Protein AF-A0A815MZP0-F1 (afdb_monomer_lite)

Foldseek 3Di:
DDPPPDDLVRDDPVVNVVVVVVVLQVVCCVPVVDDSDDDDDDDDDDDDDPPDDCVVVVVVVVVVVVVVVVVVVD

Radius of gyration: 26.2 Å; chains: 1; bounding box: 48×39×69 Å

Structure (mmCIF, N/CA/C/O backbone):
data_AF-A0A815MZP0-F1
#
_entry.id   AF-A0A815MZP0-F1
#
loop_
_atom_site.group_PDB
_atom_site.id
_atom_site.type_symbol
_atom_site.label_atom_id
_atom_site.label_alt_id
_atom_site.label_comp_id
_atom_site.label_asym_id
_atom_site.label_entity_id
_atom_site.label_seq_id
_atom_site.pdbx_PDB_ins_code
_atom_site.Cartn_x
_atom_site.Cartn_y
_atom_site.Cartn_z
_atom_site.occupancy
_atom_site.B_iso_or_equiv
_atom_site.auth_seq_id
_atom_site.auth_comp_id
_atom_site.auth_asym_id
_atom_site.auth_atom_id
_atom_site.pdbx_PDB_model_num
ATOM 1 N N . ASN A 1 1 ? 16.532 -25.094 -37.776 1.00 38.34 1 ASN A N 1
ATOM 2 C CA . ASN A 1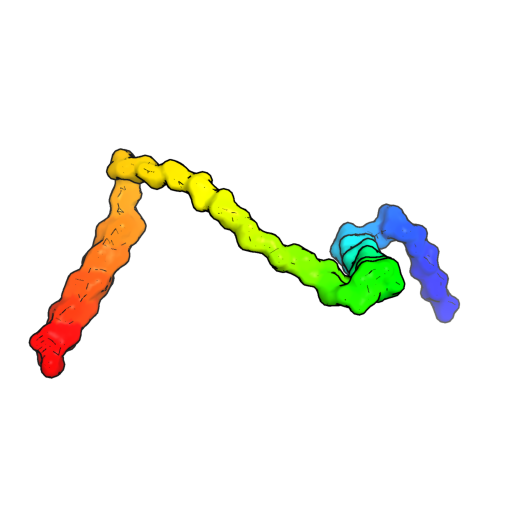 1 ? 17.353 -24.186 -36.944 1.00 38.34 1 ASN A CA 1
ATOM 3 C C . ASN A 1 1 ? 17.057 -22.749 -37.333 1.00 38.34 1 ASN A C 1
ATOM 5 O O . ASN A 1 1 ? 17.804 -22.163 -38.102 1.00 38.34 1 ASN A O 1
ATOM 9 N N . ASN A 1 2 ? 15.932 -22.211 -36.856 1.00 47.19 2 ASN A N 1
ATOM 10 C CA . ASN A 1 2 ? 15.431 -20.905 -37.283 1.00 47.19 2 ASN A CA 1
ATOM 11 C C . ASN A 1 2 ? 15.558 -19.927 -36.115 1.00 47.19 2 ASN A C 1
ATOM 13 O O . ASN A 1 2 ? 14.682 -19.861 -35.255 1.00 47.19 2 ASN A O 1
ATOM 17 N N . ASN A 1 3 ? 16.669 -19.192 -36.079 1.00 62.22 3 ASN A N 1
ATOM 18 C CA . ASN A 1 3 ? 16.836 -18.039 -35.200 1.00 62.22 3 ASN A CA 1
ATOM 19 C C . ASN A 1 3 ? 15.916 -16.922 -35.706 1.00 62.22 3 ASN A C 1
ATOM 21 O O . ASN A 1 3 ? 16.315 -16.106 -36.534 1.00 62.22 3 ASN A O 1
ATOM 25 N N . ASN A 1 4 ? 14.663 -16.932 -35.253 1.00 63.53 4 ASN A N 1
ATOM 26 C CA . ASN A 1 4 ? 13.675 -15.915 -35.593 1.00 63.53 4 ASN A CA 1
ATOM 27 C C . ASN A 1 4 ? 13.995 -14.639 -34.797 1.00 63.53 4 ASN A C 1
ATOM 29 O O . ASN A 1 4 ? 13.531 -14.448 -33.673 1.00 63.53 4 ASN A O 1
ATOM 33 N N . ILE A 1 5 ? 14.881 -13.806 -35.346 1.00 71.75 5 ILE A N 1
ATOM 34 C CA . ILE A 1 5 ? 15.223 -12.500 -34.781 1.00 71.75 5 ILE A CA 1
ATOM 35 C C . ILE A 1 5 ? 14.049 -11.564 -35.081 1.00 71.75 5 ILE A C 1
ATOM 37 O O . ILE A 1 5 ? 13.970 -10.978 -36.157 1.00 71.75 5 ILE A O 1
ATOM 41 N N . LEU A 1 6 ? 13.117 -11.456 -34.136 1.00 81.00 6 LEU A N 1
ATOM 42 C CA . LEU A 1 6 ? 12.042 -10.469 -34.196 1.00 81.00 6 LEU A CA 1
ATOM 43 C C . LEU A 1 6 ? 12.608 -9.076 -33.905 1.00 81.00 6 LEU A C 1
ATOM 45 O O . LEU A 1 6 ? 13.446 -8.902 -33.012 1.00 81.00 6 LEU A O 1
ATOM 49 N N . ALA A 1 7 ? 12.151 -8.075 -34.656 1.00 85.56 7 ALA A N 1
ATOM 50 C CA . ALA A 1 7 ? 12.522 -6.693 -34.391 1.00 85.56 7 ALA A CA 1
ATOM 51 C C . ALA A 1 7 ? 11.936 -6.239 -33.044 1.00 85.56 7 ALA A C 1
ATOM 53 O O . ALA A 1 7 ? 10.887 -6.716 -32.621 1.00 85.56 7 ALA A O 1
ATOM 54 N N . PHE A 1 8 ? 12.595 -5.291 -32.372 1.00 85.25 8 PHE A N 1
ATOM 55 C CA . PHE A 1 8 ? 12.228 -4.874 -31.011 1.00 85.25 8 PHE A CA 1
ATOM 56 C C . PHE A 1 8 ? 10.746 -4.486 -30.863 1.00 85.25 8 PHE A C 1
ATOM 58 O O . PHE A 1 8 ? 10.107 -4.900 -29.907 1.00 85.25 8 PHE A O 1
ATOM 65 N N . HIS A 1 9 ? 10.186 -3.773 -31.844 1.00 87.81 9 HIS A N 1
ATOM 66 C CA . HIS A 1 9 ? 8.788 -3.327 -31.851 1.00 87.81 9 HIS A CA 1
ATOM 67 C C . HIS A 1 9 ? 7.765 -4.453 -32.087 1.00 87.81 9 HIS A C 1
ATOM 69 O O . HIS A 1 9 ? 6.571 -4.238 -31.918 1.00 87.81 9 HIS A O 1
ATOM 75 N N . GLN A 1 10 ? 8.218 -5.638 -32.503 1.00 88.88 10 GLN A N 1
ATOM 76 C CA . GLN A 1 10 ? 7.381 -6.822 -32.725 1.00 88.88 10 GLN A CA 1
ATOM 77 C C . GLN A 1 10 ? 7.381 -7.756 -31.510 1.00 88.88 10 GLN A C 1
ATOM 79 O O . GLN A 1 10 ? 6.710 -8.786 -31.519 1.00 88.88 10 GLN A O 1
ATOM 84 N N . LEU A 1 11 ? 8.167 -7.431 -30.479 1.00 88.56 11 LEU A N 1
ATOM 85 C CA . LEU A 1 11 ? 8.207 -8.202 -29.248 1.00 88.56 11 LEU A CA 1
ATOM 86 C C . LEU A 1 11 ? 6.973 -7.896 -28.385 1.00 88.56 11 LEU A C 1
ATOM 88 O O . LEU A 1 11 ? 6.472 -6.773 -28.413 1.00 88.56 11 LEU A O 1
ATOM 92 N N . PRO A 1 12 ? 6.520 -8.852 -27.567 1.00 92.25 12 PRO A N 1
ATOM 93 C CA . PRO A 1 12 ? 5.580 -8.596 -26.482 1.00 92.25 12 PRO A CA 1
ATOM 94 C C . PRO A 1 12 ? 6.059 -7.484 -25.531 1.00 92.25 12 PRO A C 1
ATOM 96 O O . PRO A 1 12 ? 7.263 -7.325 -25.306 1.00 92.25 12 PRO A O 1
ATOM 99 N N . GLU A 1 13 ? 5.124 -6.717 -24.967 1.00 91.94 13 GLU A N 1
ATOM 100 C CA . GLU A 1 13 ? 5.413 -5.546 -24.122 1.00 91.94 13 GLU A CA 1
ATOM 101 C C . GLU A 1 13 ? 6.252 -5.899 -22.883 1.00 91.94 13 GLU A C 1
ATOM 103 O O . GLU A 1 13 ? 7.197 -5.192 -22.536 1.00 91.94 13 GLU A O 1
ATOM 108 N N . ASP A 1 14 ? 5.979 -7.036 -22.250 1.00 93.88 14 ASP A N 1
ATOM 109 C CA . ASP A 1 14 ? 6.739 -7.555 -21.111 1.00 93.88 14 ASP A CA 1
ATOM 110 C C . ASP A 1 14 ? 8.209 -7.828 -21.473 1.00 93.88 14 ASP A C 1
ATOM 112 O O . ASP A 1 14 ? 9.126 -7.461 -20.725 1.00 93.88 14 ASP A O 1
ATOM 116 N N . ILE A 1 15 ? 8.450 -8.406 -22.655 1.00 91.19 15 ILE A N 1
ATOM 117 C CA . ILE A 1 15 ? 9.798 -8.665 -23.164 1.00 91.19 15 ILE A CA 1
ATOM 118 C C . ILE A 1 15 ? 10.495 -7.342 -23.496 1.00 91.19 15 ILE A C 1
ATOM 120 O O . ILE A 1 15 ? 11.649 -7.162 -23.089 1.00 91.19 15 ILE A O 1
ATOM 124 N N . GLN A 1 16 ? 9.815 -6.400 -24.157 1.00 92.31 16 GLN A N 1
ATOM 125 C CA . GLN A 1 16 ? 10.358 -5.064 -24.437 1.00 92.31 16 GLN A CA 1
ATOM 126 C C . GLN A 1 16 ? 10.787 -4.354 -23.144 1.00 92.31 16 GLN A C 1
ATOM 128 O O . GLN A 1 16 ? 11.957 -3.980 -23.007 1.00 92.31 16 GLN A O 1
ATOM 133 N N . LEU A 1 17 ? 9.892 -4.287 -22.151 1.00 93.38 17 LEU A N 1
ATOM 134 C CA . LEU A 1 17 ? 10.150 -3.699 -20.832 1.00 93.38 17 LEU A CA 1
ATOM 135 C C . LEU A 1 17 ? 11.341 -4.362 -20.133 1.00 93.38 17 LEU A C 1
ATOM 137 O O . LEU A 1 17 ? 12.167 -3.684 -19.513 1.00 93.38 17 LEU A O 1
ATOM 141 N N . SER A 1 18 ? 11.465 -5.689 -20.226 1.00 94.38 18 SER A N 1
ATOM 142 C CA . SER A 1 18 ? 12.586 -6.420 -19.625 1.00 94.38 18 SER A CA 1
ATOM 143 C C . SER A 1 18 ? 13.932 -6.042 -20.262 1.00 94.38 18 SER A C 1
ATOM 145 O O . SER A 1 18 ? 14.922 -5.819 -19.552 1.00 94.38 18 SER A O 1
ATOM 147 N N . ILE A 1 19 ? 13.966 -5.913 -21.593 1.00 93.44 19 ILE A N 1
ATOM 148 C CA . ILE A 1 19 ? 15.159 -5.551 -22.363 1.00 93.44 19 ILE A CA 1
ATOM 149 C C . ILE A 1 19 ? 15.565 -4.112 -22.042 1.00 93.44 19 ILE A C 1
ATOM 151 O O . ILE A 1 19 ? 16.747 -3.852 -21.791 1.00 93.44 19 ILE A O 1
ATOM 155 N N . GLU A 1 20 ? 14.605 -3.190 -21.997 1.00 93.56 20 GLU A N 1
ATOM 156 C CA . GLU A 1 20 ? 14.835 -1.787 -21.647 1.00 93.56 20 GLU A CA 1
ATOM 157 C C . GLU A 1 20 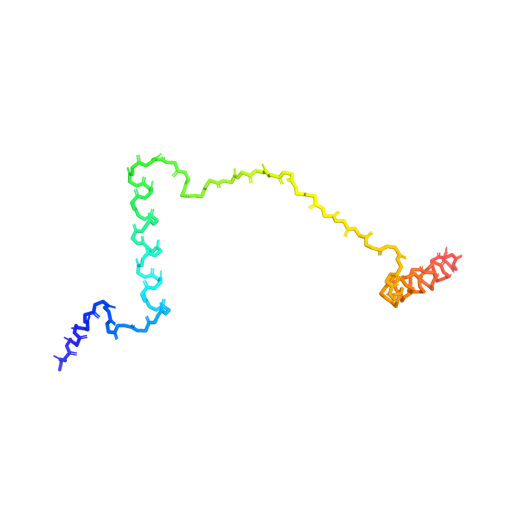? 15.364 -1.634 -20.224 1.00 93.56 20 GLU A C 1
ATOM 159 O O . GLU A 1 20 ? 16.424 -1.035 -20.025 1.00 93.56 20 GLU A O 1
ATOM 164 N N . ARG A 1 21 ? 14.704 -2.255 -19.237 1.00 92.56 21 ARG A N 1
ATOM 165 C CA . ARG A 1 21 ? 15.153 -2.250 -17.834 1.00 92.56 21 ARG A CA 1
ATOM 166 C C . ARG A 1 21 ? 16.575 -2.784 -17.699 1.00 92.56 21 ARG A C 1
ATOM 168 O O . ARG A 1 21 ? 17.393 -2.195 -16.989 1.00 92.56 21 ARG A O 1
ATOM 175 N N . LYS A 1 22 ? 16.903 -3.873 -18.405 1.00 93.38 22 LYS A N 1
ATOM 176 C CA . LYS A 1 22 ? 18.250 -4.465 -18.402 1.00 93.38 22 LYS A CA 1
ATOM 177 C C . LYS A 1 22 ? 19.291 -3.514 -18.997 1.00 93.38 22 LYS A C 1
ATOM 179 O O . LYS A 1 22 ? 20.369 -3.350 -18.420 1.00 93.38 22 LYS A O 1
ATOM 184 N N . ARG A 1 23 ? 18.979 -2.879 -20.131 1.00 92.88 23 ARG A N 1
ATOM 185 C CA . ARG A 1 23 ? 19.865 -1.902 -20.787 1.00 92.88 23 ARG A CA 1
ATOM 186 C C . ARG A 1 23 ? 20.088 -0.673 -19.909 1.00 92.88 23 ARG A C 1
ATOM 188 O O . ARG A 1 23 ? 21.241 -0.299 -19.693 1.00 92.88 23 ARG A O 1
ATOM 195 N N . LEU A 1 24 ? 19.019 -0.114 -19.346 1.00 90.75 24 LEU A N 1
ATOM 196 C CA . LEU A 1 24 ? 19.070 1.031 -18.439 1.00 90.75 24 LEU A CA 1
ATOM 197 C C . LEU A 1 24 ? 19.917 0.723 -17.200 1.00 90.75 24 LEU A C 1
ATOM 199 O O . LEU A 1 24 ? 20.832 1.476 -16.876 1.00 90.75 24 LEU A O 1
ATOM 203 N N . ALA A 1 25 ? 19.695 -0.424 -16.554 1.00 89.75 25 ALA A N 1
ATOM 204 C CA . ALA A 1 25 ? 20.481 -0.829 -15.391 1.00 89.75 25 ALA A CA 1
ATOM 205 C C . ALA A 1 25 ? 21.981 -0.943 -15.715 1.00 89.75 25 ALA A C 1
ATOM 207 O O . ALA A 1 25 ? 22.822 -0.494 -14.935 1.00 89.75 25 ALA A O 1
ATOM 208 N N . ASN A 1 26 ? 22.333 -1.516 -16.870 1.00 90.00 26 ASN A N 1
ATOM 209 C CA . ASN A 1 26 ? 23.727 -1.632 -17.304 1.00 90.00 26 ASN A CA 1
ATOM 210 C C . ASN A 1 26 ? 24.367 -0.268 -17.579 1.00 90.00 26 ASN A C 1
ATOM 212 O O . ASN A 1 26 ? 25.504 -0.037 -17.163 1.00 90.00 26 ASN A O 1
ATOM 216 N N . TYR A 1 27 ? 23.637 0.639 -18.230 1.00 91.25 27 TYR A N 1
ATOM 217 C CA . TYR A 1 27 ? 24.097 2.005 -18.455 1.00 91.25 27 TYR A CA 1
ATOM 218 C C . TYR A 1 27 ? 24.340 2.733 -17.128 1.00 91.25 27 TYR A C 1
ATOM 220 O O . TYR A 1 27 ? 25.429 3.270 -16.914 1.00 91.25 27 TYR A O 1
ATOM 228 N N . CYS A 1 28 ? 23.383 2.662 -16.199 1.00 87.19 28 CYS A N 1
ATOM 229 C CA . CYS A 1 28 ? 23.499 3.320 -14.903 1.00 87.19 28 CYS A CA 1
ATOM 230 C C . CYS A 1 28 ? 24.705 2.813 -14.097 1.00 87.19 28 CYS A C 1
ATOM 232 O O . CYS A 1 28 ? 25.431 3.622 -13.520 1.00 87.19 28 CYS A O 1
ATOM 234 N N . ARG A 1 29 ? 24.978 1.497 -14.107 1.00 86.38 29 ARG A N 1
ATOM 235 C CA . ARG A 1 29 ? 26.190 0.932 -13.477 1.00 86.38 29 ARG A CA 1
ATOM 236 C C . ARG A 1 29 ? 27.470 1.471 -14.113 1.00 86.38 29 ARG A C 1
ATOM 238 O O . ARG A 1 29 ? 28.399 1.827 -13.391 1.00 86.38 29 ARG A O 1
ATOM 245 N N . LYS A 1 30 ? 27.518 1.529 -15.450 1.00 88.75 30 LYS A N 1
ATOM 246 C CA . LYS A 1 30 ? 28.704 1.960 -16.204 1.00 88.75 30 LYS A CA 1
ATOM 247 C C . LYS A 1 30 ? 29.037 3.432 -15.960 1.00 88.75 30 LYS A C 1
ATOM 249 O O . LYS A 1 30 ? 30.200 3.761 -15.748 1.00 88.75 30 LYS A O 1
ATOM 254 N N . VAL A 1 31 ? 28.033 4.305 -16.009 1.00 89.75 31 VAL A N 1
ATOM 255 C CA . VAL A 1 31 ? 28.235 5.760 -15.959 1.00 89.75 31 VAL A CA 1
ATOM 256 C C . VAL A 1 31 ? 28.318 6.272 -14.526 1.00 89.75 31 VAL A C 1
ATOM 258 O O . VAL A 1 31 ? 29.249 7.000 -14.192 1.00 89.75 31 VAL A O 1
ATOM 261 N N . TYR A 1 32 ? 27.391 5.865 -13.657 1.00 83.75 32 TYR A N 1
ATOM 262 C CA . TYR A 1 32 ? 27.276 6.458 -12.323 1.00 83.75 32 TYR A CA 1
ATOM 263 C C . TYR A 1 32 ? 28.136 5.765 -11.258 1.00 83.75 32 TYR A C 1
ATOM 265 O O . TYR A 1 32 ? 28.212 6.277 -10.143 1.00 83.75 32 TYR A O 1
ATOM 273 N N . LYS A 1 33 ? 28.790 4.628 -11.573 1.00 75.69 33 LYS A N 1
ATOM 274 C CA . LYS A 1 33 ? 29.729 3.859 -10.712 1.00 75.69 33 LYS A CA 1
ATOM 275 C C . LYS A 1 33 ? 29.214 3.515 -9.294 1.00 75.69 33 LYS A C 1
ATOM 277 O O . LYS A 1 33 ? 29.962 2.998 -8.470 1.00 75.69 33 LYS A O 1
ATOM 282 N N . LYS A 1 34 ? 27.945 3.806 -9.000 1.00 67.44 34 LYS A N 1
ATOM 283 C CA . LYS A 1 34 ? 27.243 3.668 -7.715 1.00 67.44 34 LYS A CA 1
ATOM 284 C C . LYS A 1 34 ? 25.997 2.791 -7.903 1.00 67.44 34 LYS A C 1
ATOM 286 O O . LYS A 1 34 ? 25.726 2.304 -9.000 1.00 67.44 34 LYS A O 1
ATOM 291 N N . LYS A 1 35 ? 25.249 2.557 -6.816 1.00 65.38 35 LYS A N 1
ATOM 292 C CA . LYS A 1 35 ? 23.996 1.781 -6.826 1.00 65.38 35 LYS A CA 1
ATOM 293 C C . LYS A 1 35 ? 23.057 2.282 -7.937 1.00 65.38 35 LYS A C 1
ATOM 295 O O . LYS A 1 35 ? 22.847 3.480 -8.067 1.00 65.38 35 LYS A O 1
ATOM 300 N N . VAL A 1 36 ? 22.482 1.347 -8.703 1.00 69.94 36 VAL A N 1
ATOM 301 C CA . VAL A 1 36 ? 21.525 1.621 -9.802 1.00 69.94 36 VAL A CA 1
ATOM 302 C C . VAL A 1 36 ? 20.275 2.345 -9.302 1.00 69.94 36 VAL A C 1
ATOM 304 O O . VAL A 1 36 ? 19.662 3.103 -10.043 1.00 69.94 36 VAL A O 1
ATOM 307 N N . ASN A 1 37 ? 19.926 2.126 -8.036 1.00 76.19 37 ASN A N 1
ATOM 308 C CA . ASN A 1 37 ? 18.737 2.684 -7.421 1.00 76.19 37 ASN A CA 1
ATOM 309 C C . ASN A 1 37 ? 19.131 3.888 -6.567 1.00 76.19 37 ASN A C 1
ATOM 311 O O . ASN A 1 37 ? 19.945 3.764 -5.646 1.00 76.19 37 ASN A O 1
ATOM 315 N N . HIS A 1 38 ? 18.532 5.035 -6.870 1.00 82.50 38 HIS A N 1
ATOM 316 C CA . HIS A 1 38 ? 18.580 6.215 -6.023 1.00 82.50 38 HIS A CA 1
ATOM 317 C C . HIS A 1 38 ? 17.329 6.226 -5.142 1.00 82.50 38 HIS A C 1
ATOM 319 O O . HIS A 1 38 ? 16.223 6.420 -5.639 1.00 82.50 38 HIS A O 1
ATOM 325 N N . THR A 1 39 ? 17.502 5.973 -3.846 1.00 87.00 39 THR A N 1
ATOM 326 C CA . THR A 1 39 ? 16.412 6.071 -2.870 1.00 87.00 39 THR A CA 1
ATOM 327 C C . THR A 1 39 ? 16.363 7.499 -2.343 1.00 87.00 39 THR A C 1
ATOM 329 O O . THR A 1 39 ? 17.356 7.976 -1.794 1.00 87.00 39 THR A O 1
ATOM 332 N N . ARG A 1 40 ? 15.217 8.165 -2.507 1.00 89.56 40 ARG A N 1
ATOM 333 C CA . ARG A 1 40 ? 14.927 9.474 -1.919 1.00 89.56 40 ARG A CA 1
ATOM 334 C C . ARG A 1 40 ? 13.659 9.370 -1.084 1.00 89.56 40 ARG A C 1
ATOM 336 O O . ARG A 1 40 ? 12.680 8.776 -1.528 1.00 89.56 40 ARG A O 1
ATOM 343 N N . GLU A 1 41 ? 13.698 9.944 0.108 1.00 94.75 41 GLU A N 1
ATO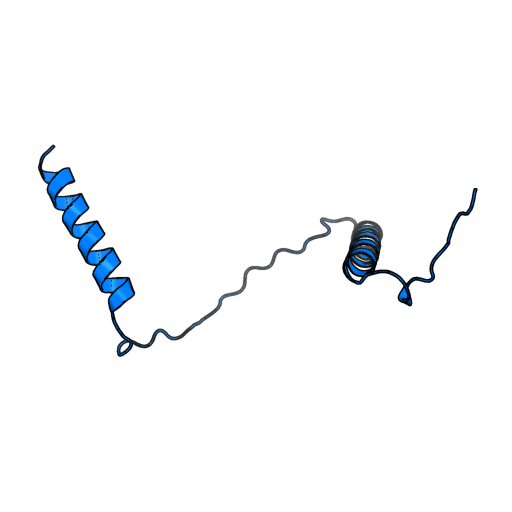M 344 C CA . GLU A 1 41 ? 12.524 10.090 0.960 1.00 94.75 41 GLU A CA 1
ATOM 345 C C . GLU A 1 41 ? 11.829 11.412 0.635 1.00 94.75 41 GLU A C 1
ATOM 347 O O . GLU A 1 41 ? 12.477 12.441 0.438 1.00 94.75 41 GLU A O 1
ATOM 352 N N . GLU A 1 42 ? 10.505 11.367 0.538 1.00 94.06 42 GLU A N 1
ATOM 353 C CA . GLU A 1 42 ? 9.662 12.518 0.231 1.00 94.06 42 GLU A CA 1
ATOM 354 C C . GLU A 1 42 ? 8.476 12.519 1.188 1.00 94.06 42 GLU A C 1
ATOM 356 O O . GLU A 1 42 ? 7.819 11.490 1.371 1.00 94.06 42 GLU A O 1
ATOM 361 N N . ILE A 1 43 ? 8.189 13.677 1.778 1.00 96.12 43 ILE A N 1
ATOM 362 C CA . ILE A 1 43 ? 6.999 13.862 2.605 1.00 96.12 43 ILE A CA 1
ATOM 363 C C . ILE A 1 43 ? 5.791 13.919 1.669 1.00 96.12 43 ILE A C 1
ATOM 365 O O . ILE A 1 43 ? 5.781 14.678 0.699 1.00 96.12 43 ILE A O 1
ATOM 369 N N . ARG A 1 44 ? 4.776 13.101 1.955 1.00 95.75 44 ARG A N 1
ATOM 370 C CA . ARG A 1 44 ? 3.500 13.105 1.239 1.00 95.75 44 ARG A CA 1
ATOM 371 C C . ARG A 1 44 ? 2.384 13.405 2.215 1.00 95.75 44 ARG A C 1
ATOM 373 O O . ARG A 1 44 ? 2.294 12.775 3.265 1.00 95.75 44 ARG A O 1
ATOM 380 N N . GLU A 1 45 ? 1.529 14.335 1.829 1.00 96.12 45 GLU A N 1
ATOM 381 C CA . GLU A 1 45 ? 0.356 14.717 2.599 1.00 96.12 45 GLU A CA 1
ATOM 382 C C . GLU A 1 45 ? -0.902 14.221 1.896 1.00 96.12 45 GLU A C 1
ATOM 384 O O . GLU A 1 45 ? -0.987 14.164 0.668 1.00 96.12 45 GLU A O 1
ATOM 389 N N . THR A 1 46 ? -1.886 13.827 2.692 1.00 95.25 46 THR A N 1
ATOM 390 C CA . THR A 1 46 ? -3.202 13.429 2.208 1.00 95.25 46 THR A CA 1
ATOM 391 C C . THR A 1 46 ? -4.249 13.862 3.221 1.00 95.25 46 THR A C 1
ATOM 393 O O . THR A 1 46 ? -3.966 13.964 4.416 1.00 95.25 46 THR A O 1
ATOM 396 N N . THR A 1 47 ? -5.459 14.143 2.752 1.00 95.62 47 THR A N 1
ATOM 397 C CA . THR A 1 47 ? -6.551 14.617 3.603 1.00 95.62 47 THR A CA 1
ATOM 398 C C . THR A 1 47 ? -7.537 13.487 3.855 1.00 95.62 47 THR A C 1
ATOM 400 O O . THR A 1 47 ? -8.133 12.954 2.922 1.00 95.62 47 THR A O 1
ATOM 403 N N . VAL A 1 48 ? -7.746 13.147 5.127 1.00 91.25 48 VAL A N 1
ATOM 404 C CA . VAL A 1 48 ? -8.722 12.128 5.535 1.00 91.25 48 VAL A CA 1
ATOM 405 C C . VAL A 1 48 ? -10.067 12.789 5.826 1.00 91.25 48 VAL A C 1
ATOM 407 O O . VAL A 1 48 ? -10.181 13.603 6.747 1.00 91.25 48 VAL A O 1
ATOM 410 N N . ARG A 1 49 ? -11.106 12.419 5.069 1.00 93.12 49 ARG A N 1
ATOM 411 C CA . ARG A 1 49 ? -12.478 12.885 5.318 1.00 93.12 49 ARG A CA 1
ATOM 412 C C . ARG A 1 49 ? -13.040 12.238 6.583 1.00 93.12 49 ARG A C 1
ATOM 414 O O . ARG A 1 49 ? -13.098 11.020 6.677 1.00 93.12 49 ARG A O 1
ATOM 421 N N . GLN A 1 50 ? -13.504 13.058 7.525 1.00 92.44 50 GLN A N 1
ATOM 422 C CA . GLN A 1 50 ? -14.061 12.587 8.804 1.00 92.44 50 GLN A CA 1
ATOM 423 C C . GLN A 1 50 ? -15.539 12.170 8.713 1.00 92.44 50 GLN A C 1
ATOM 425 O O . GLN A 1 50 ? -16.049 11.527 9.621 1.00 92.44 50 GLN A O 1
ATOM 430 N N . CYS A 1 51 ? -16.222 12.525 7.619 1.00 92.25 51 CYS A N 1
ATOM 431 C CA . CYS A 1 51 ? -17.648 12.248 7.410 1.00 92.25 51 CYS A CA 1
ATOM 432 C C . CYS A 1 51 ? -17.911 11.033 6.502 1.00 92.25 51 CYS A C 1
ATOM 434 O O . CYS A 1 51 ? -19.028 10.856 6.022 1.00 92.25 51 CYS A O 1
ATOM 436 N N . GLU A 1 52 ? -16.886 10.241 6.186 1.00 93.44 52 GLU A N 1
ATOM 437 C CA . GLU A 1 52 ? -17.049 9.022 5.392 1.00 93.44 52 GLU A CA 1
ATOM 438 C C . GLU A 1 52 ? -17.683 7.900 6.233 1.00 93.44 52 GLU A C 1
ATOM 440 O O . GLU A 1 52 ? -17.721 7.972 7.461 1.00 93.44 52 GLU A O 1
ATOM 445 N N . ASN A 1 53 ? -18.205 6.855 5.583 1.00 91.69 53 ASN A N 1
ATOM 446 C CA . ASN A 1 53 ? -18.739 5.698 6.297 1.00 91.69 53 ASN A CA 1
ATOM 447 C C . ASN A 1 53 ? -17.640 5.053 7.168 1.00 91.69 53 ASN A C 1
ATOM 449 O O . ASN A 1 53 ? -16.617 4.597 6.658 1.00 91.69 53 ASN A O 1
ATOM 453 N N . SER A 1 54 ? -17.886 4.978 8.479 1.00 92.69 54 SER A N 1
ATOM 454 C CA . SER A 1 54 ? -16.931 4.524 9.500 1.00 92.69 54 SER A CA 1
ATOM 455 C C . SER A 1 54 ? -16.718 2.999 9.549 1.00 92.69 54 SER A C 1
ATOM 457 O O . SER A 1 54 ? -15.916 2.522 10.350 1.00 92.69 54 SER A O 1
ATOM 459 N N . PHE A 1 55 ? -17.353 2.213 8.666 1.00 95.69 55 PHE A N 1
ATOM 460 C CA . PHE A 1 55 ? -17.287 0.740 8.652 1.00 95.69 55 PHE A CA 1
ATOM 461 C C . PHE A 1 55 ? -15.883 0.156 8.921 1.00 95.69 55 PHE A C 1
ATOM 463 O O . PHE A 1 55 ? -15.726 -0.731 9.762 1.00 95.69 55 PHE A O 1
ATOM 470 N N . TYR A 1 56 ? -14.842 0.665 8.251 1.00 94.44 56 TYR A N 1
ATOM 471 C CA . TYR A 1 56 ? -13.473 0.166 8.431 1.00 94.44 56 TYR A CA 1
ATOM 472 C C . TYR A 1 56 ? -12.904 0.472 9.827 1.00 94.44 56 TYR A C 1
ATOM 474 O O . TYR A 1 56 ? -12.289 -0.384 10.459 1.00 94.44 56 TYR A O 1
ATOM 482 N N . VAL A 1 57 ? -13.132 1.682 10.343 1.00 95.25 57 VAL A N 1
ATOM 483 C CA . VAL A 1 57 ? -12.655 2.083 11.674 1.00 95.25 57 VAL A CA 1
ATOM 484 C C . VAL A 1 57 ? -13.408 1.324 12.767 1.00 95.25 57 VAL A C 1
ATOM 486 O O . VAL A 1 57 ? -12.790 0.855 13.724 1.00 95.25 57 VAL A O 1
ATOM 489 N N . ASP A 1 58 ? -14.723 1.163 12.619 1.00 96.75 58 ASP A N 1
ATOM 490 C CA . ASP A 1 58 ? -15.573 0.518 13.622 1.00 96.75 58 ASP A CA 1
ATOM 491 C C . ASP A 1 58 ? -15.304 -0.982 13.726 1.00 96.75 58 ASP A C 1
ATOM 493 O O . ASP A 1 58 ? -15.215 -1.518 14.832 1.00 96.75 58 ASP A O 1
ATOM 497 N N . THR A 1 59 ? -15.089 -1.658 12.595 1.00 96.88 59 THR A N 1
ATOM 498 C CA . THR A 1 59 ? -14.718 -3.081 12.594 1.00 96.88 59 THR A CA 1
ATOM 499 C C . THR A 1 59 ? -13.353 -3.303 13.246 1.00 96.88 59 THR A C 1
ATOM 501 O O . THR A 1 59 ? -13.232 -4.158 14.124 1.00 96.88 59 THR A O 1
ATO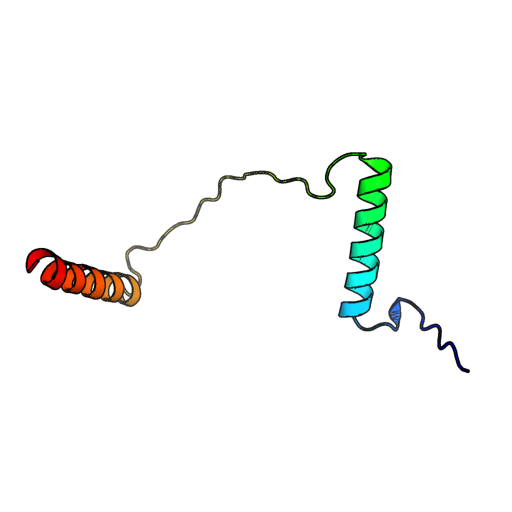M 504 N N . VAL A 1 60 ? -12.342 -2.488 12.920 1.00 97.69 60 VAL A N 1
ATOM 505 C CA . VAL A 1 60 ? -11.024 -2.541 13.585 1.00 97.69 60 VAL A CA 1
ATOM 506 C C . VAL A 1 60 ? -11.144 -2.267 15.089 1.00 97.69 60 VAL A C 1
ATOM 508 O O . VAL A 1 60 ? -10.504 -2.954 15.892 1.00 97.69 60 VAL A O 1
ATOM 511 N N . ARG A 1 61 ? -11.984 -1.302 15.490 1.00 96.44 61 ARG A N 1
ATOM 512 C CA . ARG A 1 61 ? -12.239 -0.980 16.902 1.0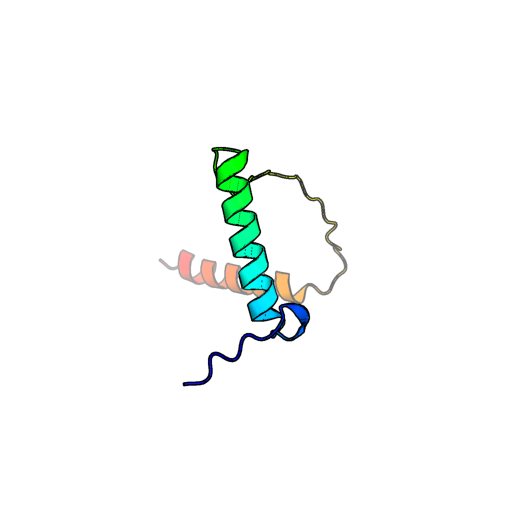0 96.44 61 ARG A CA 1
ATOM 513 C C . ARG A 1 61 ? -12.870 -2.160 17.642 1.00 96.44 61 ARG A C 1
ATOM 515 O O . ARG A 1 61 ? -12.352 -2.549 18.684 1.00 96.44 61 ARG A O 1
ATOM 522 N N . ALA A 1 62 ? -13.904 -2.780 17.075 1.00 97.25 62 ALA A N 1
ATOM 523 C CA . ALA A 1 62 ? -14.564 -3.940 17.672 1.00 97.25 62 ALA A CA 1
ATOM 524 C C . ALA A 1 62 ? -13.598 -5.123 17.866 1.00 97.25 62 ALA A C 1
ATOM 526 O O . ALA A 1 62 ? -13.583 -5.749 18.927 1.00 97.25 62 ALA A O 1
ATOM 527 N N . PHE A 1 63 ? -12.735 -5.399 16.881 1.00 97.06 63 PHE A N 1
ATOM 528 C CA . PHE A 1 63 ? -11.693 -6.424 17.017 1.00 97.06 63 PHE A CA 1
ATOM 529 C C . PHE A 1 63 ? -10.680 -6.092 18.118 1.00 97.06 63 PHE A C 1
ATOM 531 O O . PHE A 1 63 ? -10.302 -6.973 18.895 1.00 97.06 63 PHE A O 1
ATOM 538 N N . ARG A 1 64 ? -10.236 -4.831 18.197 1.00 96.75 64 ARG A N 1
ATOM 539 C CA . ARG A 1 64 ? -9.313 -4.360 19.238 1.00 96.75 64 ARG A CA 1
ATOM 540 C C . ARG A 1 64 ? -9.915 -4.535 20.632 1.00 96.75 64 ARG A C 1
ATOM 542 O O . ARG A 1 64 ? -9.230 -5.031 21.522 1.00 96.75 64 ARG A O 1
ATOM 549 N N . ASP A 1 65 ? -11.170 -4.144 20.807 1.00 95.00 65 ASP A N 1
ATOM 550 C CA . ASP A 1 65 ? -11.841 -4.175 22.106 1.00 95.00 65 ASP A CA 1
ATOM 551 C C . ASP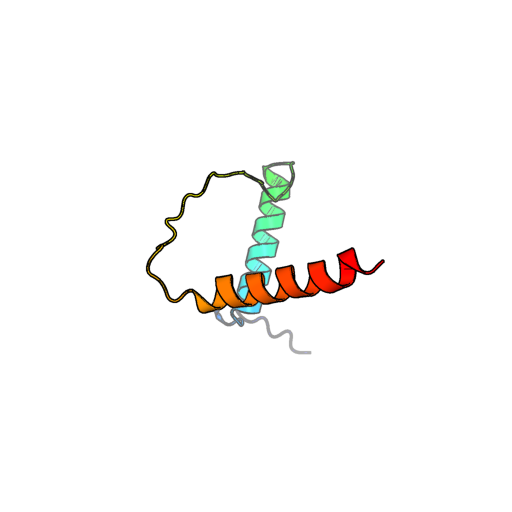 A 1 65 ? -12.072 -5.626 22.554 1.00 95.00 65 ASP A C 1
ATOM 553 O O . ASP A 1 65 ? -11.667 -6.001 23.654 1.00 95.00 65 ASP A O 1
ATOM 557 N N . ARG A 1 66 ? -12.531 -6.495 21.644 1.00 95.06 66 ARG A N 1
ATOM 558 C CA . ARG A 1 66 ? -12.652 -7.941 21.894 1.00 95.06 66 ARG A CA 1
ATOM 559 C C . ARG A 1 66 ? -11.315 -8.602 22.250 1.00 95.06 66 ARG A C 1
ATOM 561 O O . ARG A 1 66 ? -11.258 -9.495 23.090 1.00 95.06 66 ARG A O 1
ATOM 568 N N . ARG A 1 67 ? -10.205 -8.176 21.635 1.00 95.38 67 ARG A N 1
ATOM 569 C CA . ARG A 1 67 ? -8.862 -8.654 22.012 1.00 95.38 67 ARG A CA 1
ATOM 570 C C . ARG A 1 67 ? -8.516 -8.261 23.449 1.00 95.38 67 ARG A C 1
ATOM 572 O O . ARG A 1 67 ? -7.874 -9.048 24.143 1.00 95.38 67 ARG A O 1
ATOM 579 N N . TYR A 1 68 ? -8.886 -7.057 23.880 1.00 94.56 68 TYR A N 1
ATOM 580 C CA . TYR A 1 68 ? -8.596 -6.599 25.236 1.00 94.56 68 TYR A CA 1
ATOM 581 C C . TYR A 1 68 ? -9.426 -7.314 26.299 1.00 94.56 68 TYR A C 1
ATOM 583 O O . TYR A 1 68 ? -8.879 -7.570 27.369 1.00 94.56 68 TYR A O 1
ATOM 591 N N . GLU A 1 69 ? -10.657 -7.728 25.990 1.00 91.31 69 GLU A N 1
ATOM 592 C CA . GLU A 1 69 ? -11.430 -8.622 26.865 1.00 91.31 69 GLU A CA 1
ATOM 593 C C . GLU A 1 69 ? -10.647 -9.908 27.162 1.00 91.31 69 GLU A C 1
ATOM 595 O O . GLU A 1 69 ? -10.416 -10.238 28.320 1.00 91.31 69 GLU A O 1
ATOM 600 N N . TYR A 1 70 ? -10.138 -10.589 26.130 1.00 89.06 70 TYR A N 1
ATOM 601 C CA . TYR A 1 70 ? -9.349 -11.810 26.327 1.00 89.06 70 TYR A CA 1
ATOM 602 C C . TYR A 1 70 ? -7.979 -11.562 26.970 1.00 89.06 70 TYR A C 1
ATOM 604 O O . TYR A 1 70 ? -7.493 -12.417 27.704 1.00 89.06 70 TYR A O 1
ATOM 612 N N . LYS A 1 71 ? -7.345 -10.408 26.718 1.00 88.00 71 LYS A N 1
ATOM 613 C CA . LYS A 1 71 ? -6.056 -10.055 27.338 1.00 88.00 71 LYS A CA 1
ATOM 614 C C . LYS A 1 71 ? -6.194 -9.756 28.836 1.00 88.00 71 LYS A C 1
ATOM 616 O O . LYS A 1 71 ? -5.282 -10.065 29.586 1.00 88.00 71 LYS A O 1
ATOM 621 N N . GLY A 1 72 ? -7.291 -9.129 29.263 1.00 77.88 72 GLY A N 1
ATOM 622 C CA . GLY A 1 72 ? -7.541 -8.800 30.674 1.00 77.88 72 GLY A CA 1
ATOM 623 C C . GLY A 1 72 ? -7.974 -9.992 31.532 1.00 77.88 72 GLY A C 1
ATOM 624 O O . GLY A 1 72 ? -8.055 -9.861 32.748 1.00 77.88 72 GLY A O 1
ATOM 625 N N . LEU A 1 73 ? -8.251 -11.137 30.903 1.00 67.69 73 LEU A N 1
ATOM 626 C CA . LEU A 1 73 ? -8.618 -12.397 31.548 1.00 67.69 73 LEU A CA 1
ATOM 627 C C . LEU A 1 73 ? -7.416 -13.346 31.756 1.00 67.69 73 LEU A C 1
ATOM 629 O O . LEU A 1 73 ? -7.635 -14.490 32.155 1.00 67.69 73 LEU A O 1
ATOM 633 N N . SER A 1 74 ? -6.175 -12.903 31.483 1.00 54.38 74 SER A N 1
ATOM 634 C CA . SER A 1 74 ? -4.930 -13.654 31.752 1.00 54.38 74 SER A CA 1
ATOM 635 C C . SER A 1 74 ? -4.121 -13.062 32.895 1.00 54.38 74 SER A C 1
ATOM 637 O O . SER A 1 74 ? -3.913 -11.827 32.839 1.00 54.38 74 SER A O 1
#

pLDDT: mean 87.21, std 12.03, range [38.34, 97.69]

Secondary structure (DSSP, 8-state):
-------GGGS-HHHHHHHHHHHHHHHHHHHH-S-S----------PPPTTS-THHHHHHHHHHHHHHHHHHT-

Sequence (74 aa):
NNNNILAFHQLPEDIQLSIERKRLANYCRKVYKKKVNHTREEIRETTVRQCENSFYVDTVRAFRDRRYEYKGLS